Protein AF-A0A1S6U9F2-F1 (afdb_monomer)

Foldseek 3Di:
DCPVDPPPDPLVVLQVLLQALVNLVVQLVVLVVVLVCPVVVDDDPDVLSVQLSVLSVQLNVLSNQCSVGVVDPVSLVVSLVSNLVSLVSNLVSLVVCCVVVVDCVSVVVNVVSVVVNVSSVSSVVSNVVVVVPPCVVVVD

Organism: NCBI:txid1874362

pLDDT: mean 87.82, std 15.01, range [37.84, 98.31]

Radius of gyration: 17.18 Å; Cα contacts (8 Å, |Δi|>4): 145; chains: 1; bounding box: 45×26×49 Å

Secondary structure (DSSP, 8-state):
--TTSTT-SHHHHHHHHHT-HHHHHHHHHHHHHHHHHHHHH----SHHHHHHHHHHHHHHHHHHHHHH-TT-HHHHHHHHHHHHHHHHHHHHHHHHHHHHH--THHHHHHHHHHHHHHHHHHHHHHHHHHHTTSTTSTT-

Structure (mmCIF, N/CA/C/O backbone):
data_AF-A0A1S6U9F2-F1
#
_entry.id   AF-A0A1S6U9F2-F1
#
loop_
_atom_site.group_PDB
_atom_site.id
_atom_site.type_symbol
_atom_site.label_atom_id
_atom_site.label_alt_id
_atom_site.label_comp_id
_atom_site.label_asym_id
_atom_site.label_entity_id
_atom_site.label_seq_id
_atom_site.pdbx_PDB_ins_code
_atom_site.Cartn_x
_atom_site.Cartn_y
_atom_site.Cartn_z
_atom_site.occupancy
_atom_site.B_iso_or_equiv
_atom_site.auth_seq_id
_atom_site.auth_comp_id
_atom_site.auth_asym_id
_atom_site.auth_atom_id
_atom_site.pdbx_PDB_model_num
ATOM 1 N N . MET A 1 1 ? -30.187 2.710 15.130 1.00 50.25 1 MET A N 1
ATOM 2 C CA . MET A 1 1 ? -29.487 1.427 14.913 1.00 50.25 1 MET A CA 1
ATOM 3 C C . MET A 1 1 ? -28.532 1.245 16.065 1.00 50.25 1 MET A C 1
ATOM 5 O O . MET A 1 1 ? -27.680 2.098 16.268 1.00 50.25 1 MET A O 1
ATOM 9 N N . ASP A 1 2 ? -28.765 0.204 16.847 1.00 43.03 2 ASP A N 1
ATOM 10 C CA . ASP A 1 2 ? -28.050 -0.092 18.080 1.00 43.03 2 ASP A CA 1
ATOM 11 C C . ASP A 1 2 ? -26.771 -0.871 17.723 1.00 43.03 2 ASP A C 1
ATOM 13 O O . ASP A 1 2 ? -26.816 -2.074 17.463 1.00 43.03 2 ASP A O 1
ATOM 17 N N . TYR A 1 3 ? -25.641 -0.167 17.587 1.00 47.75 3 TYR A N 1
ATOM 18 C CA . TYR A 1 3 ? -24.332 -0.761 17.245 1.00 47.75 3 TYR A CA 1
ATOM 19 C C . TYR A 1 3 ? -23.693 -1.502 18.430 1.00 47.75 3 TYR A C 1
ATOM 21 O O . TYR A 1 3 ? -22.585 -2.017 18.312 1.00 47.75 3 TYR A O 1
ATOM 29 N N . ASN A 1 4 ? -24.414 -1.580 19.552 1.00 47.88 4 ASN A N 1
ATOM 30 C CA . ASN A 1 4 ? -24.002 -2.211 20.799 1.00 47.88 4 ASN A CA 1
ATOM 31 C C . ASN A 1 4 ? -24.206 -3.741 20.810 1.00 47.88 4 ASN A C 1
ATOM 33 O O . ASN A 1 4 ? -23.966 -4.400 21.816 1.00 47.88 4 ASN A O 1
ATOM 37 N N . LYS A 1 5 ? -24.657 -4.332 19.692 1.00 50.28 5 LYS A N 1
ATOM 38 C CA . LYS A 1 5 ? -24.571 -5.782 19.479 1.00 50.28 5 LYS A CA 1
ATOM 39 C C . LYS A 1 5 ? -23.252 -6.092 18.796 1.00 50.28 5 LYS A C 1
ATOM 41 O O . LYS A 1 5 ? -23.022 -5.635 17.675 1.00 50.28 5 LYS A O 1
ATOM 46 N N . GLU A 1 6 ? -22.426 -6.888 19.470 1.00 49.44 6 GLU A N 1
ATOM 47 C CA . GLU A 1 6 ? -21.228 -7.480 18.888 1.00 49.44 6 GLU A CA 1
ATOM 48 C C . GLU A 1 6 ? -21.535 -7.978 17.465 1.00 49.44 6 GLU A C 1
ATOM 50 O O . GLU A 1 6 ? -22.489 -8.717 17.221 1.00 49.44 6 GLU A O 1
ATOM 55 N N . ASP A 1 7 ? -20.755 -7.465 16.513 1.00 52.41 7 ASP A N 1
ATOM 56 C CA . ASP A 1 7 ? -20.651 -7.949 15.136 1.00 52.41 7 ASP A CA 1
ATOM 57 C C . ASP A 1 7 ? -21.854 -7.710 14.208 1.00 52.41 7 ASP A C 1
ATOM 59 O O . ASP A 1 7 ? -21.975 -8.341 13.157 1.00 52.41 7 ASP A O 1
ATOM 63 N N . LYS A 1 8 ? -22.707 -6.720 14.498 1.00 60.88 8 LYS A N 1
ATOM 64 C CA . LYS A 1 8 ? -23.756 -6.295 13.550 1.00 60.88 8 LYS A CA 1
ATOM 65 C C . LYS A 1 8 ? -23.362 -5.048 12.757 1.00 60.88 8 LYS A C 1
ATOM 67 O O . LYS A 1 8 ? -23.789 -3.937 13.055 1.00 60.88 8 LYS A O 1
ATOM 72 N N . GLY A 1 9 ? -22.574 -5.250 11.700 1.00 73.62 9 GLY A N 1
ATOM 73 C CA . GLY A 1 9 ? -22.383 -4.270 10.624 1.00 73.62 9 GLY A CA 1
ATOM 74 C C . GLY A 1 9 ? -20.941 -4.137 10.135 1.00 73.62 9 GLY A C 1
ATOM 75 O O . GLY A 1 9 ? -20.002 -4.109 10.930 1.00 73.62 9 GLY A O 1
ATOM 76 N N . VAL A 1 10 ? -20.776 -3.989 8.815 1.00 82.06 10 VAL A N 1
ATOM 77 C CA . VAL A 1 10 ? -19.466 -3.906 8.139 1.00 82.06 10 VAL A CA 1
ATOM 78 C C . VAL A 1 10 ? -18.591 -2.781 8.710 1.00 82.06 10 VAL A C 1
ATOM 80 O O . VAL A 1 10 ? -17.394 -2.969 8.898 1.00 82.06 10 VAL A O 1
ATOM 83 N N . VAL A 1 11 ? -19.191 -1.644 9.078 1.00 81.88 11 VAL A N 1
ATOM 84 C CA . VAL A 1 11 ? -18.484 -0.495 9.674 1.00 81.88 11 VAL A CA 1
ATOM 85 C C . VAL A 1 11 ? -17.849 -0.843 11.027 1.00 81.88 11 VAL A C 1
ATOM 87 O O . VAL A 1 11 ? -16.685 -0.525 11.256 1.00 81.88 11 VAL A O 1
ATOM 90 N N . CYS A 1 12 ? -18.576 -1.539 11.910 1.00 81.31 12 CYS A N 1
ATOM 91 C CA . CYS A 1 12 ? -18.064 -1.947 13.225 1.00 81.31 12 CYS A CA 1
ATOM 92 C C . CYS A 1 12 ? -16.954 -3.000 13.084 1.00 81.31 12 CYS A C 1
ATOM 94 O O . CYS A 1 12 ? -15.913 -2.909 13.736 1.00 81.31 12 CYS A O 1
ATOM 96 N N . PHE A 1 13 ? -17.132 -3.954 12.165 1.00 84.44 13 PHE A N 1
ATOM 97 C CA . PHE A 1 13 ? -16.101 -4.935 11.833 1.00 84.44 13 PHE A CA 1
ATOM 98 C C . PHE A 1 13 ? -14.809 -4.267 11.335 1.00 84.44 13 PHE A C 1
ATOM 100 O O . PHE A 1 13 ? -13.723 -4.586 11.829 1.00 84.44 13 PHE A O 1
ATOM 107 N N . MET A 1 14 ? -14.908 -3.304 10.411 1.00 87.69 14 MET A N 1
ATOM 108 C CA . MET A 1 14 ? -13.734 -2.586 9.901 1.00 87.69 14 MET A CA 1
ATOM 109 C C . MET A 1 14 ? -13.072 -1.721 10.966 1.00 87.69 14 MET A C 1
ATOM 111 O O . MET A 1 14 ? -11.846 -1.719 11.066 1.00 87.69 14 MET A O 1
ATOM 115 N N . TYR A 1 15 ? -13.857 -1.061 11.818 1.00 85.62 15 TYR A N 1
ATOM 116 C CA . TYR A 1 15 ? -13.330 -0.312 12.955 1.00 85.62 15 TYR A CA 1
ATOM 117 C C . TYR A 1 15 ? -12.523 -1.211 13.908 1.00 85.62 15 TYR A C 1
ATOM 119 O O . TYR A 1 15 ? -11.357 -0.931 14.190 1.00 85.62 15 TYR A O 1
ATOM 127 N N . LYS A 1 16 ? -13.091 -2.345 14.348 1.00 86.19 16 LYS A N 1
ATOM 128 C CA . LYS A 1 16 ? -12.383 -3.309 15.213 1.00 86.19 16 LYS A CA 1
ATOM 129 C C . LYS A 1 16 ? -11.112 -3.840 14.546 1.00 86.19 16 LYS A C 1
ATOM 131 O O . LYS A 1 16 ? -10.078 -3.973 15.199 1.00 86.19 16 LYS A O 1
ATOM 136 N N . THR A 1 17 ? -11.180 -4.132 13.250 1.00 87.69 17 THR A N 1
ATOM 137 C CA . THR A 1 17 ? -10.047 -4.644 12.470 1.00 87.69 17 THR A CA 1
ATOM 138 C C . THR A 1 17 ? -8.927 -3.607 12.377 1.00 87.69 17 THR A C 1
ATOM 140 O O . THR A 1 17 ? -7.781 -3.923 12.686 1.00 87.69 17 THR A O 1
ATOM 143 N N . CYS A 1 18 ? -9.244 -2.342 12.088 1.00 86.62 18 CYS A N 1
ATOM 144 C CA . CYS A 1 18 ? -8.253 -1.266 11.997 1.00 86.62 18 CYS A CA 1
ATOM 145 C C . CYS A 1 18 ? -7.668 -0.836 13.355 1.00 86.62 18 CYS A C 1
ATOM 147 O O . CYS A 1 18 ? -6.741 -0.039 13.415 1.00 86.62 18 CYS A O 1
ATOM 149 N N . ASN A 1 19 ? -8.177 -1.326 14.483 1.00 87.69 19 ASN A N 1
ATOM 150 C CA . ASN A 1 19 ? -7.531 -1.111 15.781 1.00 87.69 19 ASN A CA 1
ATOM 151 C C . ASN A 1 19 ? -6.417 -2.135 16.063 1.00 87.69 19 ASN A C 1
ATOM 153 O O . ASN A 1 19 ? -5.673 -1.973 17.026 1.00 87.69 19 ASN A O 1
ATOM 157 N N . LYS A 1 20 ? -6.257 -3.178 15.237 1.00 92.06 20 LYS A N 1
ATOM 158 C CA . LYS A 1 20 ? -5.255 -4.230 15.457 1.00 92.06 20 LYS A CA 1
ATOM 159 C C . LYS A 1 20 ? -3.950 -3.922 14.723 1.00 92.06 20 LYS A C 1
ATOM 161 O O . LYS A 1 20 ? -3.932 -3.789 13.504 1.00 92.06 20 LYS A O 1
ATOM 166 N N . ARG A 1 21 ? -2.828 -3.917 15.454 1.00 93.19 21 ARG A N 1
ATOM 167 C CA . ARG A 1 21 ? -1.475 -3.727 14.883 1.00 93.19 21 ARG A CA 1
ATOM 168 C C . ARG A 1 21 ? -1.140 -4.746 13.793 1.00 93.19 21 ARG A C 1
ATOM 170 O O . ARG A 1 21 ? -0.535 -4.395 12.786 1.00 93.19 21 ARG A O 1
ATOM 177 N N . THR A 1 22 ? -1.566 -5.994 13.982 1.00 93.75 22 THR A N 1
ATOM 178 C CA . THR A 1 22 ? -1.312 -7.107 13.054 1.00 93.75 22 THR A CA 1
ATOM 179 C C . THR A 1 22 ? -1.844 -6.850 11.649 1.00 93.75 22 THR A C 1
ATOM 181 O O . THR A 1 22 ? -1.223 -7.288 10.688 1.00 93.75 22 THR A O 1
ATOM 184 N N . VAL A 1 23 ? -2.941 -6.102 11.511 1.00 94.25 23 VAL A N 1
ATOM 185 C CA . VAL A 1 23 ? -3.521 -5.759 10.204 1.00 94.25 23 VAL A CA 1
ATOM 186 C C . VAL A 1 23 ? -2.581 -4.853 9.417 1.00 94.25 23 VAL A C 1
ATOM 188 O O . VAL A 1 23 ? -2.352 -5.086 8.234 1.00 94.25 23 VAL A O 1
ATOM 191 N N . TYR A 1 24 ? -1.976 -3.867 10.078 1.00 95.81 24 TYR A N 1
ATOM 192 C CA . TYR A 1 24 ? -1.025 -2.955 9.448 1.00 95.81 24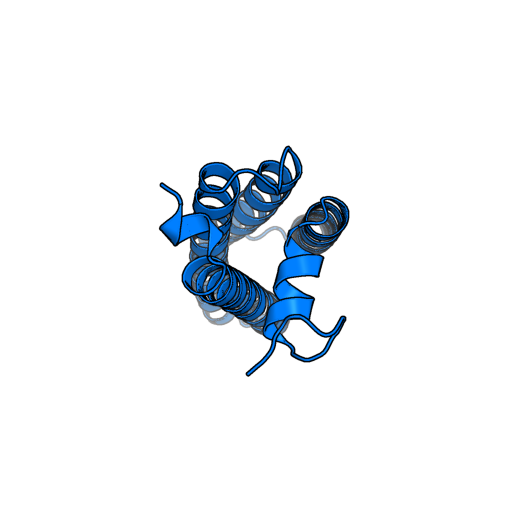 TYR A CA 1
ATOM 193 C C . TYR A 1 24 ? 0.291 -3.640 9.087 1.00 95.81 24 TYR A C 1
ATOM 195 O O . TYR A 1 24 ? 0.819 -3.391 8.008 1.00 95.81 24 TYR A O 1
ATOM 203 N N . PHE A 1 25 ? 0.787 -4.546 9.936 1.00 96.56 25 PHE A N 1
ATOM 204 C CA . PHE A 1 25 ? 1.952 -5.368 9.599 1.00 96.56 25 PHE A CA 1
ATOM 205 C C . PHE A 1 25 ? 1.680 -6.295 8.416 1.00 96.56 25 PHE A C 1
ATOM 207 O O . PHE A 1 25 ? 2.498 -6.363 7.505 1.00 96.56 25 PHE A O 1
ATOM 214 N N . ALA A 1 26 ? 0.528 -6.972 8.394 1.00 96.56 26 ALA A N 1
ATOM 215 C CA . ALA A 1 26 ? 0.143 -7.827 7.276 1.00 96.56 26 ALA A CA 1
ATOM 216 C C . ALA A 1 26 ? 0.018 -7.021 5.976 1.00 96.56 26 ALA A C 1
ATOM 218 O O . ALA A 1 26 ? 0.532 -7.436 4.941 1.00 96.56 26 ALA A O 1
ATOM 219 N N . PHE A 1 27 ? -0.602 -5.841 6.035 1.00 96.50 27 PHE A N 1
ATOM 220 C CA . PHE A 1 27 ? -0.714 -4.952 4.884 1.00 96.50 27 PHE A CA 1
ATOM 221 C C . PHE A 1 27 ? 0.659 -4.467 4.397 1.00 96.50 27 PHE A C 1
ATOM 223 O O . PHE A 1 27 ? 0.965 -4.606 3.216 1.00 96.50 27 PHE A O 1
ATOM 230 N N . ALA A 1 28 ? 1.520 -3.980 5.298 1.00 97.69 28 ALA A N 1
ATOM 231 C CA . ALA A 1 28 ? 2.885 -3.573 4.963 1.00 97.69 28 ALA A CA 1
ATOM 232 C C . ALA A 1 28 ? 3.687 -4.724 4.340 1.00 97.69 28 ALA A C 1
ATOM 234 O O . ALA A 1 28 ? 4.386 -4.520 3.354 1.00 97.69 28 ALA A O 1
ATOM 235 N N . PHE A 1 29 ? 3.548 -5.939 4.873 1.00 97.69 29 PHE A N 1
ATOM 236 C CA . PHE A 1 29 ? 4.208 -7.128 4.346 1.00 97.69 29 PHE A CA 1
ATOM 237 C C . PHE A 1 29 ? 3.741 -7.469 2.925 1.00 97.69 29 PHE A C 1
ATOM 239 O O . PHE A 1 29 ? 4.573 -7.715 2.058 1.00 97.69 29 PHE A O 1
ATOM 246 N N . ILE A 1 30 ? 2.432 -7.420 2.653 1.00 96.88 30 ILE A N 1
ATOM 247 C CA . ILE A 1 30 ? 1.886 -7.652 1.305 1.00 96.88 30 ILE A CA 1
ATOM 248 C C . ILE A 1 30 ? 2.433 -6.620 0.313 1.00 96.88 30 ILE A C 1
ATOM 250 O O . ILE A 1 30 ? 2.887 -6.991 -0.769 1.00 96.88 30 ILE A O 1
ATOM 254 N N . ILE A 1 31 ? 2.434 -5.335 0.679 1.00 97.88 31 ILE A N 1
ATOM 255 C CA . ILE A 1 31 ? 2.968 -4.276 -0.187 1.00 97.88 31 ILE A CA 1
ATOM 256 C C . ILE A 1 31 ? 4.477 -4.446 -0.391 1.00 97.88 31 ILE A C 1
ATOM 258 O O . ILE A 1 31 ? 4.946 -4.327 -1.518 1.00 97.88 31 ILE A O 1
ATOM 262 N N . ALA A 1 32 ? 5.231 -4.798 0.651 1.00 96.94 32 ALA A N 1
ATOM 263 C CA . ALA A 1 32 ? 6.664 -5.059 0.550 1.00 96.94 32 ALA A CA 1
ATOM 264 C C . ALA A 1 32 ? 6.981 -6.258 -0.360 1.00 96.94 32 ALA A C 1
ATOM 266 O O . ALA A 1 32 ? 7.951 -6.206 -1.112 1.00 96.94 32 ALA A O 1
ATOM 267 N N . LEU A 1 33 ? 6.156 -7.312 -0.348 1.00 96.81 33 LEU A N 1
ATOM 268 C CA . LEU A 1 33 ? 6.295 -8.433 -1.281 1.00 96.81 33 LEU A CA 1
ATOM 269 C C . LEU A 1 33 ? 6.042 -8.004 -2.728 1.00 96.81 33 LEU A C 1
ATOM 271 O O . LEU A 1 33 ? 6.837 -8.334 -3.605 1.00 96.81 33 LEU A O 1
ATOM 275 N N . LEU A 1 34 ? 4.972 -7.244 -2.980 1.00 96.19 34 LEU A N 1
ATOM 276 C CA . LEU A 1 34 ? 4.680 -6.698 -4.312 1.00 96.19 34 LEU A CA 1
ATOM 277 C C . LEU A 1 34 ? 5.811 -5.794 -4.807 1.00 96.19 34 LEU A C 1
ATOM 279 O O . LEU A 1 34 ? 6.191 -5.863 -5.977 1.00 96.19 34 LEU A O 1
ATOM 283 N N . TRP A 1 35 ? 6.346 -4.977 -3.903 1.00 96.06 35 TRP A N 1
ATOM 284 C CA . TRP A 1 35 ? 7.449 -4.066 -4.160 1.00 96.06 35 TRP A CA 1
ATOM 285 C C . TRP A 1 35 ? 8.736 -4.824 -4.498 1.00 96.06 35 TRP A C 1
ATOM 287 O O . TRP A 1 35 ? 9.340 -4.568 -5.536 1.00 96.06 35 TRP A O 1
ATOM 297 N N . GLY A 1 36 ? 9.118 -5.800 -3.670 1.00 95.19 36 GLY A N 1
ATOM 298 C CA . GLY A 1 36 ? 10.303 -6.628 -3.884 1.00 95.19 36 GLY A CA 1
ATOM 299 C C . GLY A 1 36 ? 10.210 -7.471 -5.153 1.00 95.19 36 GLY A C 1
ATOM 300 O O . GLY A 1 36 ? 11.174 -7.537 -5.909 1.00 95.19 36 GLY A O 1
ATOM 301 N N . PHE A 1 37 ? 9.041 -8.055 -5.438 1.00 94.56 37 PHE A N 1
ATOM 302 C CA . PHE A 1 37 ? 8.825 -8.795 -6.682 1.00 94.56 37 PHE A CA 1
ATOM 303 C C . PHE A 1 37 ? 9.040 -7.902 -7.906 1.00 94.56 37 PHE A C 1
ATOM 305 O O . PHE A 1 37 ? 9.721 -8.311 -8.846 1.00 94.56 37 PHE A O 1
ATOM 312 N N . LEU A 1 38 ? 8.515 -6.673 -7.873 1.00 93.81 38 LEU A N 1
ATOM 313 C CA . LEU A 1 38 ? 8.693 -5.727 -8.968 1.00 93.81 38 LEU A CA 1
ATOM 314 C C . LEU A 1 38 ? 10.164 -5.308 -9.117 1.00 93.81 38 LEU A C 1
ATOM 316 O O . LEU A 1 38 ? 10.677 -5.329 -10.230 1.00 93.81 38 LEU A O 1
ATOM 320 N N . ALA A 1 39 ? 10.841 -5.000 -8.004 1.00 93.00 39 ALA A N 1
ATOM 321 C CA . ALA A 1 39 ? 12.247 -4.584 -7.975 1.00 93.00 39 ALA A CA 1
ATOM 322 C C . ALA A 1 39 ? 13.202 -5.637 -8.547 1.00 93.00 39 ALA A C 1
ATOM 324 O O . ALA A 1 39 ? 14.184 -5.309 -9.203 1.00 93.00 39 ALA A O 1
ATOM 325 N N . LEU A 1 40 ? 12.946 -6.907 -8.225 1.00 92.81 40 LEU A N 1
ATOM 326 C CA . LEU A 1 40 ? 13.820 -8.019 -8.590 1.00 92.81 40 LEU A CA 1
ATOM 327 C C . LEU A 1 40 ? 13.550 -8.521 -10.007 1.00 92.81 40 LEU A C 1
ATOM 329 O O . LEU A 1 40 ? 14.464 -9.007 -10.666 1.00 92.81 40 LEU A O 1
ATOM 333 N N . SER A 1 41 ? 12.300 -8.428 -10.462 1.00 89.62 41 SER A N 1
ATOM 334 C CA . SER A 1 41 ? 11.893 -8.948 -11.771 1.00 89.62 41 SER A CA 1
ATOM 335 C C . SER A 1 41 ? 12.096 -7.936 -12.897 1.00 89.62 41 SER A C 1
ATOM 337 O O . SER A 1 41 ? 12.188 -8.332 -14.058 1.00 89.62 41 SER A O 1
ATOM 339 N N . TYR A 1 42 ? 12.153 -6.641 -12.573 1.00 86.00 42 TYR A N 1
ATOM 340 C CA . TYR A 1 42 ? 12.226 -5.566 -13.554 1.00 86.00 42 TYR A CA 1
ATOM 341 C C . TYR A 1 42 ? 13.204 -4.485 -13.116 1.00 86.00 42 TYR A C 1
ATOM 343 O O . TYR A 1 42 ? 13.218 -4.071 -11.961 1.00 86.00 42 TYR A O 1
ATOM 351 N N . ASN A 1 43 ? 13.983 -3.986 -14.071 1.00 79.69 43 ASN A N 1
ATOM 352 C CA . ASN A 1 43 ? 14.864 -2.847 -13.865 1.00 79.69 43 ASN A CA 1
ATOM 353 C C . ASN A 1 43 ? 14.694 -1.878 -15.037 1.00 79.69 43 ASN A C 1
ATOM 355 O O . ASN A 1 43 ? 15.405 -1.948 -16.036 1.00 79.69 43 ASN A O 1
ATOM 359 N N . PHE A 1 44 ? 13.653 -1.057 -14.943 1.00 82.94 44 PHE A N 1
ATOM 360 C CA . PHE A 1 44 ? 13.305 -0.053 -15.942 1.00 82.94 44 PHE A CA 1
ATOM 361 C C . PHE A 1 44 ? 14.089 1.238 -15.671 1.00 82.94 44 PHE A C 1
ATOM 363 O O . PHE A 1 44 ? 14.137 1.701 -14.532 1.00 82.94 44 PHE A O 1
ATOM 370 N N . GLU A 1 45 ? 14.682 1.834 -16.709 1.00 86.62 45 GLU A N 1
ATOM 371 C CA . GLU A 1 45 ? 15.433 3.101 -16.603 1.00 86.62 45 GLU A CA 1
ATOM 372 C C . GLU A 1 45 ? 14.515 4.334 -16.514 1.00 86.62 45 GLU A C 1
ATOM 374 O O . GLU A 1 45 ? 14.959 5.438 -16.202 1.00 86.62 45 GLU A O 1
ATOM 379 N N . GLN A 1 46 ? 13.222 4.144 -16.777 1.00 89.62 46 GLN A N 1
ATOM 380 C CA . GLN A 1 46 ? 12.177 5.157 -16.699 1.00 89.62 46 GLN A CA 1
ATOM 381 C C . GLN A 1 46 ? 12.071 5.766 -15.290 1.00 89.62 46 GLN A C 1
ATOM 383 O O . GLN A 1 46 ? 12.043 5.057 -14.278 1.00 89.62 46 GLN A O 1
ATOM 388 N N . SER A 1 47 ? 11.939 7.092 -15.211 1.00 93.81 47 SER A N 1
ATOM 389 C CA . SER A 1 47 ? 11.769 7.798 -13.933 1.00 93.81 47 SER A CA 1
ATOM 390 C C . SER A 1 47 ? 10.457 7.404 -13.248 1.00 93.81 47 SER A C 1
ATOM 392 O O . SER A 1 47 ? 10.403 7.301 -12.021 1.00 93.81 47 SER A O 1
ATOM 394 N N . GLU A 1 48 ? 9.435 7.069 -14.034 1.00 95.12 48 GLU A N 1
ATOM 395 C CA . GLU A 1 48 ? 8.141 6.563 -13.587 1.00 95.12 48 GLU A CA 1
ATOM 396 C C . GLU A 1 48 ? 8.301 5.278 -12.767 1.00 95.12 48 GLU A C 1
ATOM 398 O O . GLU A 1 48 ? 7.615 5.084 -11.762 1.00 95.12 48 GLU A O 1
ATOM 403 N N . PHE A 1 49 ? 9.260 4.417 -13.130 1.00 95.31 49 PHE A N 1
ATOM 404 C CA . PHE A 1 49 ? 9.568 3.225 -12.345 1.00 95.31 49 PHE A CA 1
ATOM 405 C C . PHE A 1 49 ? 10.117 3.603 -10.972 1.00 95.31 49 PHE A C 1
ATOM 407 O O . PHE A 1 49 ? 9.628 3.109 -9.958 1.00 95.31 49 PHE A O 1
ATOM 414 N N . SER A 1 50 ? 11.045 4.557 -10.904 1.00 95.62 50 SER A N 1
ATOM 415 C CA . SER A 1 50 ? 11.565 5.059 -9.625 1.00 95.62 50 SER A CA 1
ATOM 416 C C . SER A 1 50 ? 10.465 5.665 -8.747 1.00 95.62 50 SER A C 1
ATOM 418 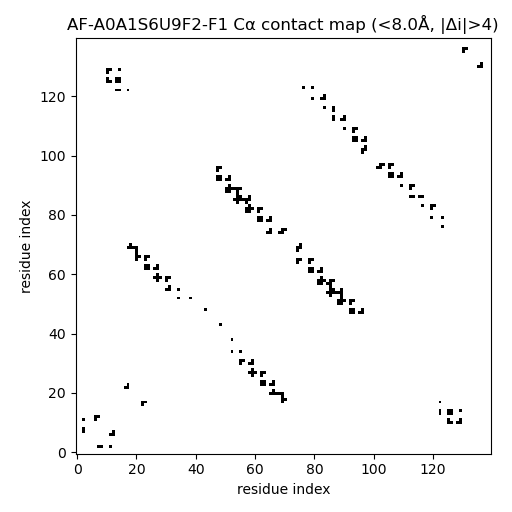O O . SER A 1 50 ? 10.397 5.382 -7.549 1.00 95.62 50 SER A O 1
ATOM 420 N N . TYR A 1 51 ? 9.554 6.449 -9.328 1.00 97.06 51 TYR A N 1
ATOM 421 C CA . TYR A 1 51 ? 8.431 7.030 -8.590 1.00 97.06 51 TYR A CA 1
ATOM 422 C C . TYR A 1 51 ? 7.411 5.988 -8.129 1.00 97.06 51 TYR A C 1
ATOM 424 O O . TYR A 1 51 ? 6.883 6.105 -7.023 1.00 97.06 51 TYR A O 1
ATOM 432 N N . LEU A 1 52 ? 7.174 4.934 -8.911 1.00 97.25 52 LEU A N 1
ATOM 433 C CA . LEU A 1 52 ? 6.382 3.786 -8.476 1.00 97.25 52 LEU A CA 1
ATOM 434 C C . LEU A 1 52 ? 7.014 3.103 -7.251 1.00 97.25 52 LEU A C 1
ATOM 436 O O . LEU A 1 52 ? 6.320 2.834 -6.268 1.00 97.25 52 LEU A O 1
ATOM 440 N N . MET A 1 53 ? 8.333 2.890 -7.265 1.00 96.88 53 MET A N 1
ATOM 441 C CA . MET A 1 53 ? 9.062 2.321 -6.125 1.00 96.88 53 MET A CA 1
ATOM 442 C C . MET A 1 53 ? 8.956 3.208 -4.879 1.00 96.88 53 MET A C 1
ATOM 444 O O . MET A 1 53 ? 8.732 2.705 -3.777 1.00 96.88 53 MET A O 1
ATOM 448 N N . ILE A 1 54 ? 9.035 4.532 -5.050 1.00 96.75 54 ILE A N 1
ATOM 449 C CA . ILE A 1 54 ? 8.784 5.498 -3.971 1.00 96.75 54 ILE A CA 1
ATOM 450 C C . ILE A 1 54 ? 7.343 5.376 -3.463 1.00 96.75 54 ILE A C 1
ATOM 452 O O . ILE A 1 54 ? 7.132 5.348 -2.252 1.00 96.75 54 ILE A O 1
ATOM 456 N N . GLY A 1 55 ? 6.357 5.247 -4.355 1.00 97.88 55 GLY A N 1
ATOM 457 C CA . GLY A 1 55 ? 4.954 5.028 -4.000 1.00 97.88 55 GLY A CA 1
ATOM 458 C C . GLY A 1 55 ? 4.768 3.814 -3.085 1.00 97.88 55 GLY A C 1
ATOM 459 O O . GLY A 1 55 ? 4.163 3.937 -2.018 1.00 97.88 55 GLY A O 1
ATOM 460 N N . PHE A 1 56 ? 5.362 2.665 -3.428 1.00 97.94 56 PHE A N 1
ATOM 461 C CA . PHE A 1 56 ? 5.352 1.483 -2.556 1.00 97.94 56 PHE A CA 1
ATOM 462 C C . PHE A 1 56 ? 6.036 1.722 -1.212 1.00 97.94 56 PHE A C 1
ATOM 464 O O . PHE A 1 56 ? 5.512 1.303 -0.174 1.00 97.94 56 PHE A O 1
ATOM 471 N N . GLY A 1 57 ? 7.173 2.419 -1.214 1.00 97.69 57 GLY A N 1
ATOM 472 C CA . GLY A 1 57 ? 7.873 2.805 0.007 1.00 97.69 57 GLY A CA 1
ATOM 473 C C . GLY A 1 57 ? 6.991 3.643 0.930 1.00 97.69 57 GLY A C 1
ATOM 474 O O . GLY A 1 57 ? 6.844 3.315 2.107 1.00 97.69 57 GLY A O 1
ATOM 475 N N . VAL A 1 58 ? 6.324 4.667 0.388 1.00 98.25 58 VAL A N 1
ATOM 476 C CA . VAL A 1 58 ? 5.403 5.531 1.140 1.00 98.25 58 VAL A CA 1
ATOM 477 C C . VAL A 1 58 ? 4.254 4.719 1.735 1.00 98.25 58 VAL A C 1
ATOM 479 O O . VAL A 1 58 ? 3.980 4.861 2.926 1.00 98.25 58 VAL A O 1
ATOM 482 N N . ILE A 1 59 ? 3.613 3.835 0.963 1.00 98.12 59 ILE A N 1
ATOM 483 C CA . ILE A 1 59 ? 2.516 2.983 1.459 1.00 98.12 59 ILE A CA 1
ATOM 484 C C . ILE A 1 59 ? 3.003 2.089 2.609 1.00 98.12 59 ILE A C 1
ATOM 486 O O . ILE A 1 59 ? 2.363 2.013 3.660 1.00 98.12 59 ILE A O 1
ATOM 490 N N . THR A 1 60 ? 4.155 1.440 2.431 1.00 97.94 60 THR A N 1
ATOM 491 C CA . THR A 1 60 ? 4.717 0.496 3.408 1.00 97.94 60 THR A CA 1
ATOM 492 C C . THR A 1 60 ? 5.101 1.203 4.707 1.00 97.94 60 THR A C 1
ATOM 494 O O . THR A 1 60 ? 4.691 0.779 5.788 1.00 97.94 60 THR A O 1
ATOM 497 N N . ILE A 1 61 ? 5.840 2.313 4.613 1.00 98.00 61 ILE A N 1
ATOM 498 C CA . ILE A 1 61 ? 6.268 3.106 5.773 1.00 98.00 61 ILE A CA 1
ATOM 499 C C . ILE A 1 61 ? 5.053 3.668 6.506 1.00 98.00 61 ILE A C 1
ATOM 501 O O . ILE A 1 61 ? 5.003 3.612 7.732 1.00 98.00 61 ILE A O 1
ATOM 505 N N . SER A 1 62 ? 4.047 4.150 5.777 1.00 97.44 62 SER A N 1
ATOM 506 C CA . SER A 1 62 ? 2.818 4.672 6.375 1.00 97.44 62 SER A CA 1
ATOM 507 C C . SER A 1 62 ? 2.059 3.596 7.153 1.00 97.44 62 SER A C 1
ATOM 509 O O . SER A 1 62 ? 1.606 3.843 8.268 1.00 97.44 62 SER A O 1
ATOM 511 N N . ALA A 1 63 ? 1.968 2.375 6.620 1.00 96.69 63 ALA A N 1
ATOM 512 C CA . ALA A 1 63 ? 1.349 1.259 7.327 1.00 96.69 63 ALA A CA 1
ATOM 513 C C . ALA A 1 63 ? 2.126 0.883 8.602 1.00 96.69 63 ALA A C 1
ATOM 515 O O . ALA A 1 63 ? 1.532 0.741 9.674 1.00 96.69 63 ALA A O 1
ATOM 516 N N . LEU A 1 64 ? 3.458 0.796 8.521 1.00 97.19 64 LEU A N 1
ATOM 517 C CA . LEU A 1 64 ? 4.312 0.551 9.688 1.00 97.19 64 LEU A CA 1
ATOM 518 C C . LEU A 1 64 ? 4.204 1.678 10.722 1.00 97.19 64 LEU A C 1
ATOM 520 O O . LEU A 1 64 ? 4.153 1.407 11.920 1.00 97.19 64 LEU A O 1
ATOM 524 N N . PHE A 1 65 ? 4.082 2.927 10.281 1.00 96.00 65 PHE A N 1
ATOM 525 C CA . PHE A 1 65 ? 3.877 4.075 11.154 1.00 96.00 65 PHE A CA 1
ATOM 526 C C . PHE A 1 65 ? 2.572 3.957 11.952 1.00 96.00 65 PHE A C 1
ATOM 528 O O . PHE A 1 65 ? 2.591 4.108 13.173 1.00 96.00 65 PHE A O 1
ATOM 535 N N . ILE A 1 66 ? 1.456 3.583 11.311 1.00 95.06 66 ILE A N 1
ATOM 536 C CA . ILE A 1 66 ? 0.188 3.341 12.024 1.00 95.06 66 ILE A CA 1
ATOM 537 C C . ILE A 1 66 ? 0.325 2.176 13.020 1.00 95.06 66 ILE A C 1
ATOM 539 O O . ILE A 1 66 ? -0.252 2.214 14.110 1.00 95.06 66 ILE A O 1
ATOM 543 N N . SER A 1 67 ? 1.110 1.148 12.677 1.00 94.25 67 SER A N 1
ATOM 544 C CA . SER A 1 67 ? 1.299 -0.039 13.523 1.00 94.25 67 SER A CA 1
ATOM 545 C C . SER A 1 67 ? 1.929 0.262 14.892 1.00 94.25 67 SER A C 1
ATOM 547 O O . SER A 1 67 ? 1.690 -0.495 15.837 1.00 94.25 67 SER A O 1
ATOM 549 N N . ILE A 1 68 ? 2.665 1.377 15.033 1.00 94.75 68 ILE A N 1
ATOM 550 C CA . ILE A 1 68 ? 3.281 1.804 16.301 1.00 94.75 68 ILE A CA 1
ATOM 551 C C . ILE A 1 68 ? 2.211 1.938 17.386 1.00 94.75 68 ILE A C 1
ATOM 553 O O . ILE A 1 68 ? 2.348 1.378 18.476 1.00 94.75 68 ILE A O 1
ATOM 557 N N . ASN A 1 69 ? 1.120 2.649 17.088 1.00 91.50 69 ASN A N 1
ATOM 558 C CA . ASN A 1 69 ? -0.021 2.745 17.987 1.00 91.50 69 ASN A CA 1
ATOM 559 C C . ASN A 1 69 ? -1.326 3.072 17.235 1.00 91.50 69 ASN A C 1
ATOM 561 O O . ASN A 1 69 ? -1.682 4.244 17.089 1.00 91.50 69 ASN A O 1
ATOM 565 N N . PRO A 1 70 ? -2.107 2.055 16.833 1.00 87.69 70 PRO A N 1
ATOM 566 C CA . PRO A 1 70 ? -3.344 2.259 16.090 1.00 87.69 70 PRO A CA 1
ATOM 567 C C . PRO A 1 70 ? -4.474 2.840 16.951 1.00 87.69 70 PRO A C 1
ATOM 569 O O . PRO A 1 70 ? -5.561 3.062 16.441 1.00 87.69 70 PRO A O 1
ATOM 572 N N . HIS A 1 71 ? -4.289 3.095 18.244 1.00 85.88 71 HIS A N 1
ATOM 573 C CA . HIS A 1 71 ? -5.327 3.748 19.049 1.00 85.88 71 HIS A CA 1
ATOM 574 C C . HIS A 1 71 ? -5.248 5.280 18.977 1.00 85.88 71 HIS A C 1
ATOM 576 O O . HIS A 1 71 ? -6.231 5.953 19.271 1.00 85.88 71 HIS A O 1
ATOM 582 N N . ILE A 1 72 ? -4.111 5.844 18.551 1.00 86.12 72 ILE A N 1
ATOM 583 C CA . ILE A 1 72 ? -3.923 7.298 18.478 1.00 86.12 72 ILE A CA 1
ATOM 584 C C . ILE A 1 72 ? -4.575 7.847 17.204 1.00 86.12 72 ILE A C 1
ATOM 586 O O . ILE A 1 72 ? -4.187 7.489 16.090 1.00 86.12 72 ILE A O 1
ATOM 590 N N . PHE A 1 73 ? -5.522 8.775 17.378 1.00 84.88 73 PHE A N 1
ATOM 591 C CA . PHE A 1 73 ? -6.268 9.414 16.288 1.00 84.88 73 PHE A CA 1
ATOM 592 C C . PHE A 1 73 ? -5.353 10.057 15.240 1.00 84.88 73 PHE A C 1
ATOM 594 O O . PHE A 1 73 ? -5.423 9.720 14.058 1.00 84.88 73 PHE A O 1
ATOM 601 N N . LEU A 1 74 ? -4.467 10.958 15.678 1.00 86.06 74 LEU A N 1
ATOM 602 C CA . LEU A 1 74 ? -3.612 11.734 14.779 1.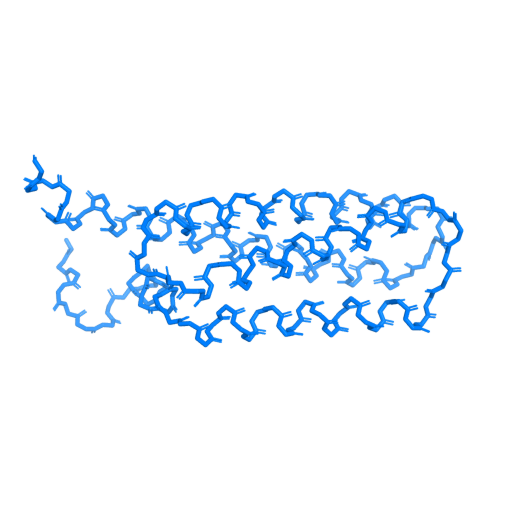00 86.06 74 LEU A CA 1
ATOM 603 C C . LEU A 1 74 ? -2.661 10.831 13.982 1.00 86.06 74 LEU A C 1
ATOM 605 O O . LEU A 1 74 ? -2.486 11.026 12.783 1.00 86.06 74 LEU A O 1
ATOM 609 N N . LEU A 1 75 ? -2.104 9.807 14.636 1.00 89.81 75 LEU A N 1
ATOM 610 C CA . LEU A 1 75 ? -1.193 8.846 14.016 1.00 89.81 75 LEU A CA 1
ATOM 611 C C . LEU A 1 75 ? -1.876 8.092 12.869 1.00 89.81 75 LEU A C 1
ATOM 613 O O . LEU A 1 75 ? -1.333 7.998 11.770 1.00 89.81 75 LEU A O 1
ATOM 617 N N . LYS A 1 76 ? -3.094 7.597 13.117 1.00 90.00 76 LYS A N 1
ATOM 618 C CA . LYS A 1 76 ? -3.914 6.926 12.105 1.00 90.00 76 LYS A CA 1
ATOM 619 C C . LYS A 1 76 ? -4.257 7.834 10.943 1.00 90.00 76 LYS A C 1
ATOM 621 O O . LYS A 1 76 ? -4.105 7.420 9.800 1.00 90.00 76 LYS A O 1
ATOM 626 N N . LEU A 1 77 ? -4.723 9.047 11.230 1.00 91.50 77 LEU A N 1
ATOM 627 C CA . LEU A 1 77 ? -5.128 9.987 10.194 1.00 91.50 77 LEU A CA 1
ATOM 628 C C . LEU A 1 77 ? -3.949 10.325 9.275 1.00 91.50 77 LEU A C 1
ATOM 630 O O . LEU A 1 77 ? -4.061 10.169 8.062 1.00 91.50 77 LEU A O 1
ATOM 634 N N . VAL A 1 78 ? -2.806 10.707 9.852 1.00 94.75 78 VAL A N 1
ATOM 635 C CA . VAL A 1 78 ? -1.587 11.017 9.090 1.00 94.75 78 VAL A CA 1
ATOM 636 C C . VAL A 1 78 ? -1.121 9.801 8.293 1.00 94.75 78 VAL A C 1
ATOM 638 O O . VAL A 1 78 ? -0.840 9.924 7.104 1.00 94.75 78 VAL A O 1
ATOM 641 N N . GLY A 1 79 ? -1.101 8.615 8.904 1.00 95.88 79 GLY A N 1
ATOM 642 C CA . GLY A 1 79 ? -0.698 7.392 8.215 1.00 95.88 79 GLY A CA 1
ATOM 643 C C . GLY A 1 79 ? -1.635 7.000 7.068 1.00 95.88 79 GLY A C 1
ATOM 644 O O . GLY A 1 79 ? -1.167 6.597 6.004 1.00 95.88 79 GLY A O 1
ATOM 645 N N . PHE A 1 80 ? -2.953 7.141 7.226 1.00 95.56 80 PHE A N 1
ATOM 646 C CA . PHE A 1 80 ? -3.900 6.859 6.144 1.00 95.56 80 PHE A CA 1
ATOM 647 C C . PHE A 1 80 ? -3.775 7.868 5.002 1.00 95.56 80 PHE A C 1
ATOM 649 O O . PHE A 1 80 ? -3.755 7.461 3.843 1.00 95.56 80 PHE A O 1
ATOM 656 N N . LEU A 1 81 ? -3.631 9.160 5.309 1.00 96.69 81 LEU A N 1
ATOM 657 C CA . LEU A 1 81 ? -3.413 10.198 4.299 1.00 96.69 81 LEU A CA 1
ATOM 658 C C . LEU A 1 81 ? -2.104 9.982 3.531 1.00 96.69 81 LEU A C 1
ATOM 660 O O . LEU A 1 81 ? -2.094 10.053 2.304 1.00 96.69 81 LEU A O 1
ATOM 664 N N . ALA A 1 82 ? -1.020 9.645 4.233 1.00 97.69 82 ALA A N 1
ATOM 665 C CA . ALA A 1 82 ? 0.256 9.318 3.608 1.00 97.69 82 ALA A CA 1
ATOM 666 C C . ALA A 1 82 ? 0.156 8.052 2.736 1.00 97.69 82 ALA A C 1
ATOM 668 O O . ALA A 1 82 ? 0.642 8.040 1.606 1.00 97.69 82 ALA A O 1
ATOM 669 N N . SER A 1 83 ? -0.567 7.024 3.196 1.00 97.31 83 SER A N 1
ATOM 670 C CA . SER A 1 83 ? -0.825 5.816 2.398 1.00 97.31 83 SER A CA 1
ATOM 671 C C . SER A 1 83 ? -1.610 6.130 1.120 1.00 97.31 83 SER A C 1
ATOM 673 O O . SER A 1 83 ? -1.277 5.612 0.057 1.00 97.31 83 SER A O 1
ATOM 675 N N . LEU A 1 84 ? -2.625 7.000 1.196 1.00 97.62 84 LEU A N 1
ATOM 676 C CA . LEU A 1 84 ? -3.391 7.446 0.028 1.00 97.62 84 LEU A CA 1
ATOM 677 C C . LEU A 1 84 ? -2.521 8.222 -0.963 1.00 97.62 84 LEU A C 1
ATOM 679 O O . LEU A 1 84 ? -2.608 7.969 -2.161 1.00 97.62 84 LEU A O 1
ATOM 683 N N . ALA A 1 85 ? -1.650 9.111 -0.482 1.00 98.00 85 ALA A N 1
ATOM 684 C CA . ALA A 1 85 ? -0.690 9.801 -1.341 1.00 98.00 85 ALA A CA 1
ATOM 685 C C . ALA A 1 85 ? 0.237 8.804 -2.058 1.00 98.00 85 ALA A C 1
ATOM 687 O O . ALA A 1 85 ? 0.408 8.888 -3.273 1.00 98.00 85 ALA A O 1
ATOM 688 N N . GLY A 1 86 ? 0.759 7.807 -1.336 1.00 98.25 86 GLY A N 1
ATOM 689 C CA . GLY A 1 86 ? 1.562 6.732 -1.922 1.00 98.25 86 GLY A CA 1
ATOM 690 C C . GLY A 1 86 ? 0.809 5.922 -2.984 1.00 98.25 86 GLY A C 1
ATOM 691 O O . GLY A 1 86 ? 1.370 5.628 -4.036 1.00 98.25 86 GLY A O 1
ATOM 692 N N . ILE A 1 87 ? -0.476 5.623 -2.759 1.00 98.31 87 ILE A N 1
ATOM 693 C CA . ILE A 1 87 ? -1.346 4.949 -3.739 1.00 98.31 87 ILE A CA 1
ATOM 694 C C . ILE A 1 87 ? -1.541 5.793 -4.994 1.00 98.31 87 ILE A C 1
ATOM 696 O O . ILE A 1 87 ? -1.459 5.255 -6.093 1.00 98.31 87 ILE A O 1
ATOM 700 N N . LEU A 1 88 ? -1.786 7.098 -4.856 1.00 98.25 88 LEU A N 1
ATOM 701 C CA . LEU A 1 88 ? -1.960 7.989 -6.005 1.00 98.25 88 LEU A CA 1
ATOM 702 C C . LEU A 1 88 ? -0.680 8.081 -6.839 1.00 98.25 88 LEU A C 1
ATOM 704 O O . LEU A 1 88 ? -0.744 7.961 -8.062 1.00 98.25 88 LEU A O 1
ATOM 708 N N . ILE A 1 89 ? 0.476 8.214 -6.179 1.00 98.06 89 ILE A N 1
ATOM 709 C CA . ILE A 1 89 ? 1.788 8.178 -6.838 1.00 98.06 89 ILE A CA 1
ATOM 710 C C . ILE A 1 89 ? 1.960 6.845 -7.573 1.00 98.06 89 ILE A C 1
ATOM 712 O O . ILE A 1 89 ? 2.279 6.838 -8.760 1.00 98.06 89 ILE A O 1
ATOM 716 N N . ALA A 1 90 ? 1.710 5.716 -6.905 1.00 98.06 90 ALA A N 1
ATOM 717 C CA . ALA A 1 90 ? 1.860 4.399 -7.511 1.00 98.06 90 ALA A CA 1
ATOM 718 C C . ALA A 1 90 ? 0.925 4.209 -8.718 1.00 98.06 90 ALA A C 1
ATOM 720 O O . ALA A 1 90 ? 1.385 3.814 -9.782 1.00 98.06 90 ALA A O 1
ATOM 721 N N . LEU A 1 91 ? -0.366 4.531 -8.592 1.00 98.25 91 LEU A N 1
ATOM 722 C CA . LEU A 1 91 ? -1.347 4.361 -9.669 1.00 98.25 91 LEU A CA 1
ATOM 723 C C . LEU A 1 91 ? -1.028 5.210 -10.895 1.00 98.25 91 LEU A C 1
ATOM 725 O O . LEU A 1 91 ? -1.124 4.705 -12.013 1.00 98.25 91 LEU A O 1
ATOM 729 N N . HIS A 1 92 ? -0.644 6.472 -10.692 1.00 98.06 92 HIS A N 1
ATOM 730 C CA . HIS A 1 92 ? -0.267 7.350 -11.794 1.00 98.06 92 HIS A CA 1
ATOM 731 C C . HIS A 1 92 ? 0.917 6.766 -12.572 1.00 98.06 92 HIS A C 1
ATOM 733 O O . HIS A 1 92 ? 0.820 6.563 -13.779 1.00 98.06 92 HIS A O 1
ATOM 739 N N . ASN A 1 93 ? 1.987 6.389 -11.870 1.00 97.56 93 ASN A N 1
ATOM 740 C CA . ASN A 1 93 ? 3.191 5.864 -12.509 1.00 97.56 93 ASN A CA 1
ATOM 741 C C . ASN A 1 93 ? 2.994 4.465 -13.113 1.00 97.56 93 AS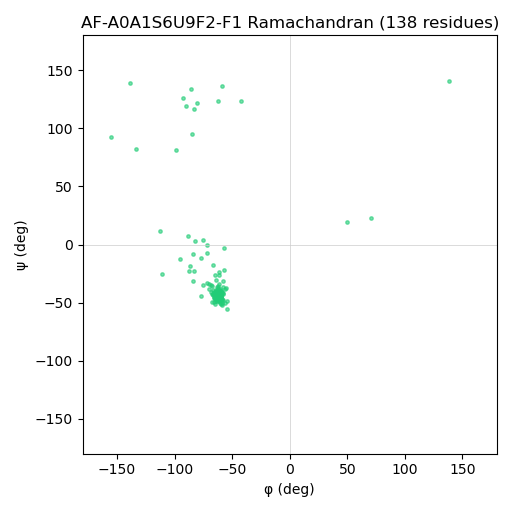N A C 1
ATOM 743 O O . ASN A 1 93 ? 3.550 4.176 -14.166 1.00 97.56 93 ASN A O 1
ATOM 747 N N . ILE A 1 94 ? 2.165 3.604 -12.510 1.00 96.88 94 ILE A N 1
ATOM 748 C CA . ILE A 1 94 ? 1.766 2.324 -13.120 1.00 96.88 94 ILE A CA 1
ATOM 749 C C . ILE A 1 94 ? 1.053 2.567 -14.453 1.00 96.88 94 ILE A C 1
ATOM 751 O O . ILE A 1 94 ? 1.299 1.843 -15.416 1.00 96.88 94 ILE A O 1
ATOM 755 N N . ASN A 1 95 ? 0.157 3.555 -14.511 1.00 96.62 95 ASN A N 1
ATOM 756 C CA . ASN A 1 95 ? -0.583 3.869 -15.728 1.00 96.62 95 ASN A CA 1
ATOM 757 C C . ASN A 1 95 ? 0.340 4.384 -16.841 1.00 96.62 95 ASN A C 1
ATOM 759 O O . ASN A 1 95 ? 0.222 3.930 -17.976 1.00 96.62 95 ASN A O 1
ATOM 763 N N . GLU A 1 96 ? 1.291 5.259 -16.514 1.00 96.06 96 GLU A N 1
ATOM 764 C CA . GLU A 1 96 ? 2.299 5.718 -17.478 1.00 96.06 96 GLU A CA 1
ATOM 765 C C . GLU A 1 96 ? 3.196 4.565 -17.951 1.00 96.06 96 GLU A C 1
ATOM 767 O O . GLU A 1 96 ? 3.330 4.331 -19.152 1.00 96.06 96 GLU A O 1
ATOM 772 N N . LEU A 1 97 ? 3.729 3.753 -17.030 1.00 94.69 97 LEU A N 1
ATOM 773 C CA . LEU A 1 97 ? 4.566 2.595 -17.371 1.00 94.69 97 LEU A CA 1
ATOM 774 C C . LEU A 1 97 ? 3.829 1.571 -18.232 1.00 94.69 97 LEU A C 1
ATOM 776 O O . LEU A 1 97 ? 4.421 1.009 -19.154 1.00 94.69 97 LEU A O 1
ATOM 780 N N . LYS A 1 98 ? 2.540 1.343 -17.970 1.00 94.06 98 LYS A N 1
ATOM 781 C CA . LYS A 1 98 ? 1.683 0.489 -18.799 1.00 94.06 98 LYS A CA 1
ATOM 782 C C . LYS A 1 98 ? 1.636 0.985 -20.246 1.00 94.06 98 LYS A C 1
ATOM 784 O O . LYS A 1 98 ? 1.713 0.162 -21.153 1.00 94.06 98 LYS A O 1
ATOM 789 N N . ASN A 1 99 ? 1.522 2.296 -20.454 1.00 92.31 99 ASN A N 1
ATOM 790 C CA . ASN A 1 99 ? 1.441 2.892 -21.787 1.00 92.31 99 ASN A CA 1
ATOM 791 C C . ASN A 1 99 ? 2.801 2.912 -22.502 1.00 92.31 99 ASN A C 1
ATOM 793 O O . ASN A 1 99 ? 2.847 2.727 -23.710 1.00 92.31 99 ASN A O 1
ATOM 797 N N . ILE A 1 100 ? 3.900 3.111 -21.765 1.00 91.88 100 ILE A N 1
ATOM 798 C CA . ILE A 1 100 ? 5.258 3.190 -22.332 1.00 91.88 100 ILE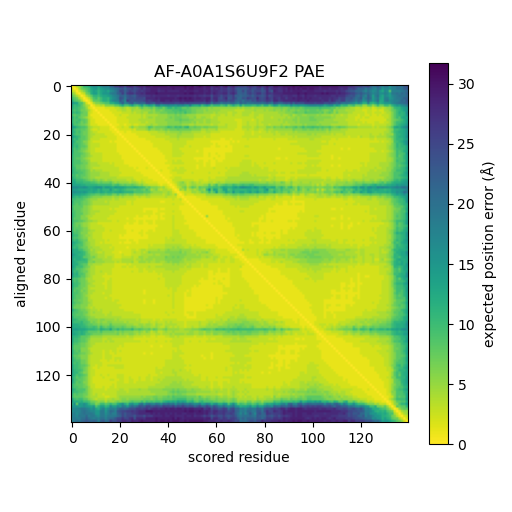 A CA 1
ATOM 799 C C . ILE A 1 100 ? 5.807 1.806 -22.686 1.00 91.88 100 ILE A C 1
ATOM 801 O O . ILE A 1 100 ? 6.433 1.624 -23.726 1.00 91.88 100 ILE A O 1
ATOM 805 N N . THR A 1 101 ? 5.630 0.835 -21.791 1.00 88.69 101 THR A N 1
ATOM 806 C CA . THR A 1 101 ? 6.274 -0.483 -21.910 1.00 88.69 101 THR A CA 1
ATOM 807 C C . THR A 1 101 ? 5.387 -1.528 -22.578 1.00 88.69 101 THR A C 1
ATOM 809 O O . THR A 1 101 ? 5.867 -2.622 -22.866 1.00 88.69 101 THR A O 1
ATOM 812 N N . GLU A 1 102 ? 4.090 -1.233 -22.740 1.00 86.94 102 GLU A N 1
ATOM 813 C CA . GLU A 1 102 ? 3.040 -2.172 -23.167 1.00 86.94 102 GLU A CA 1
ATOM 814 C C . GLU A 1 102 ? 3.031 -3.494 -22.366 1.00 86.94 102 GLU A C 1
ATOM 816 O O . GLU A 1 102 ? 2.456 -4.506 -22.775 1.00 86.94 102 GLU A O 1
ATOM 821 N N . ASN A 1 103 ? 3.648 -3.507 -21.178 1.00 87.12 103 ASN A N 1
ATOM 822 C CA . ASN A 1 103 ? 3.774 -4.704 -20.368 1.00 87.12 103 ASN A CA 1
ATOM 823 C C . ASN A 1 103 ? 2.496 -4.932 -19.551 1.00 87.12 103 ASN A C 1
ATOM 825 O O . ASN A 1 103 ? 2.144 -4.164 -18.650 1.00 87.12 103 ASN A O 1
ATOM 829 N N . SER A 1 104 ? 1.823 -6.047 -19.838 1.00 90.44 104 SER A N 1
ATOM 830 C CA . SER A 1 104 ? 0.566 -6.436 -19.189 1.00 90.44 104 SER A CA 1
ATOM 831 C C . SER A 1 104 ? 0.647 -6.553 -17.662 1.00 90.44 104 SER A C 1
ATOM 833 O O . SER A 1 104 ? -0.381 -6.407 -16.996 1.00 90.44 104 SER A O 1
ATOM 835 N N . ILE A 1 105 ? 1.839 -6.743 -17.078 1.00 92.31 105 ILE A N 1
ATOM 836 C CA . ILE A 1 105 ? 1.984 -6.859 -15.624 1.00 92.31 105 ILE A CA 1
ATOM 837 C C . ILE A 1 105 ? 1.536 -5.592 -14.889 1.00 92.31 105 ILE A C 1
ATOM 839 O O . ILE A 1 105 ? 0.927 -5.679 -13.821 1.00 92.31 105 ILE A O 1
ATOM 843 N N . PHE A 1 106 ? 1.742 -4.416 -15.490 1.00 94.50 106 PHE A N 1
ATOM 844 C CA . PHE A 1 106 ? 1.313 -3.148 -14.907 1.00 94.50 106 PHE A CA 1
ATOM 845 C C . PHE A 1 106 ? -0.210 -3.053 -14.793 1.00 94.50 106 PHE A C 1
ATOM 847 O O . PHE A 1 106 ? -0.715 -2.423 -13.870 1.00 94.50 106 PHE A O 1
ATOM 854 N N . ASN A 1 107 ? -0.966 -3.759 -15.640 1.00 95.06 107 ASN A N 1
ATOM 855 C CA . ASN A 1 107 ? -2.417 -3.843 -15.492 1.00 95.06 107 ASN A CA 1
ATOM 856 C C . ASN A 1 107 ? -2.816 -4.585 -14.204 1.00 95.06 107 ASN A C 1
ATOM 858 O O . ASN A 1 107 ? -3.713 -4.150 -13.484 1.00 95.06 107 ASN A O 1
ATOM 862 N N . THR A 1 108 ? -2.111 -5.669 -13.878 1.00 95.19 108 THR A N 1
ATOM 863 C CA . THR A 1 108 ? -2.316 -6.421 -12.633 1.00 95.19 108 THR A CA 1
ATOM 864 C C . THR A 1 108 ? -1.979 -5.564 -11.415 1.00 95.19 108 THR A C 1
ATOM 866 O O . THR A 1 108 ? -2.780 -5.471 -10.484 1.00 95.19 108 THR A O 1
ATOM 869 N N . TYR A 1 109 ? -0.834 -4.875 -11.440 1.00 96.50 109 TYR A N 1
ATOM 870 C CA . TYR A 1 109 ? -0.444 -3.956 -10.368 1.00 96.50 109 TYR A CA 1
ATOM 871 C C . TYR A 1 109 ? -1.444 -2.811 -10.191 1.00 96.50 109 TYR A C 1
ATOM 873 O O . TYR A 1 10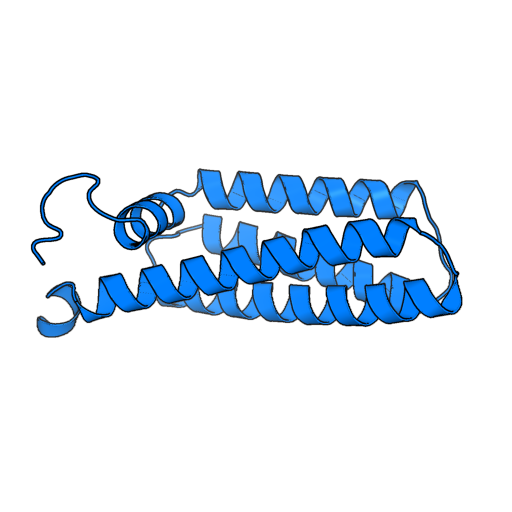9 ? -1.789 -2.476 -9.059 1.00 96.50 109 TYR A O 1
ATOM 881 N N . PHE A 1 110 ? -1.969 -2.255 -11.285 1.00 97.25 110 PHE A N 1
ATOM 882 C CA . PHE A 1 110 ? -2.979 -1.201 -11.232 1.00 97.25 110 PHE A CA 1
ATOM 883 C C . PHE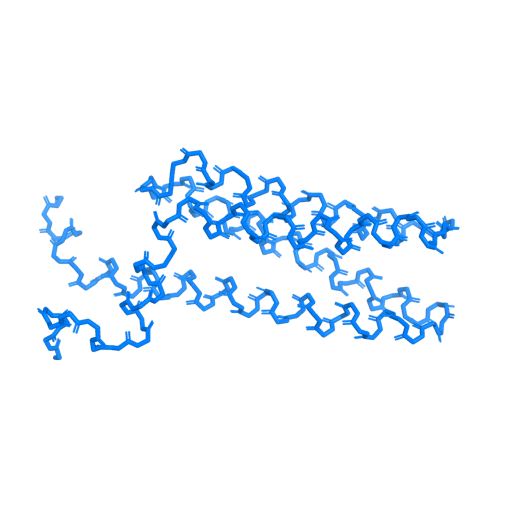 A 1 110 ? -4.231 -1.658 -10.475 1.00 97.25 110 PHE A C 1
ATOM 885 O O . PHE A 1 110 ? -4.700 -0.968 -9.571 1.00 97.25 110 PHE A O 1
ATOM 892 N N . ILE A 1 111 ? -4.747 -2.848 -10.800 1.00 97.38 111 ILE A N 1
ATOM 893 C CA . ILE A 1 111 ? -5.945 -3.408 -10.159 1.00 97.38 111 ILE A CA 1
ATOM 894 C C . ILE A 1 111 ? -5.698 -3.653 -8.667 1.00 97.38 111 ILE A C 1
ATOM 896 O O . ILE A 1 111 ? -6.513 -3.248 -7.836 1.00 97.38 111 ILE A O 1
ATOM 900 N N . ILE A 1 112 ? -4.569 -4.276 -8.317 1.00 96.94 112 ILE A N 1
ATOM 901 C CA . ILE A 1 112 ? -4.225 -4.577 -6.921 1.00 96.94 112 ILE A CA 1
ATOM 902 C C . ILE A 1 112 ? -4.120 -3.284 -6.104 1.00 96.94 112 ILE A C 1
ATOM 904 O O . ILE A 1 112 ? -4.725 -3.174 -5.038 1.00 96.94 112 ILE A O 1
ATOM 908 N N . ILE A 1 113 ? -3.406 -2.277 -6.612 1.00 97.56 113 ILE A N 1
ATOM 909 C CA . ILE A 1 113 ? -3.195 -1.020 -5.886 1.00 97.56 113 ILE A CA 1
ATOM 910 C C . ILE A 1 113 ? -4.465 -0.173 -5.822 1.00 97.56 113 ILE A C 1
ATOM 912 O O . ILE A 1 113 ? -4.726 0.454 -4.793 1.00 97.56 113 ILE A O 1
ATOM 916 N N . SER A 1 114 ? -5.315 -0.223 -6.848 1.00 97.75 114 SER A N 1
ATOM 917 C CA . SER A 1 114 ? -6.644 0.388 -6.805 1.00 97.75 114 SER A CA 1
ATOM 918 C C . SER A 1 114 ? -7.509 -0.240 -5.706 1.00 97.75 114 SER A C 1
ATOM 920 O O . SER A 1 114 ? -8.108 0.479 -4.901 1.00 97.75 114 SER A O 1
ATOM 922 N N . ALA A 1 115 ? -7.497 -1.573 -5.587 1.00 97.31 115 ALA A N 1
ATOM 923 C CA . ALA A 1 115 ? -8.192 -2.278 -4.514 1.00 97.31 115 ALA A CA 1
ATOM 924 C C . ALA A 1 115 ? -7.643 -1.900 -3.126 1.00 97.31 115 ALA A C 1
ATOM 926 O O . ALA A 1 115 ? -8.425 -1.648 -2.208 1.00 97.31 115 ALA A O 1
ATOM 927 N N . CYS A 1 116 ? -6.320 -1.776 -2.968 1.00 96.00 116 CYS A N 1
ATOM 928 C CA . CYS A 1 116 ? -5.717 -1.273 -1.729 1.00 96.00 116 CYS A CA 1
ATOM 929 C C . CYS A 1 116 ? -6.195 0.148 -1.389 1.00 96.00 116 CYS A C 1
ATOM 931 O O . CYS A 1 116 ? -6.548 0.417 -0.239 1.00 96.00 116 CYS A O 1
ATOM 933 N N . GLY A 1 117 ? -6.257 1.041 -2.382 1.00 96.50 117 GLY A N 1
ATOM 934 C CA . GLY A 1 117 ? -6.785 2.397 -2.218 1.00 96.50 117 GLY A CA 1
ATOM 935 C C . GLY A 1 117 ? -8.235 2.413 -1.758 1.00 96.50 117 GLY A C 1
ATOM 936 O O . GLY A 1 117 ? -8.570 3.105 -0.795 1.00 96.50 117 GLY A O 1
ATOM 937 N N . PHE A 1 118 ? -9.077 1.587 -2.377 1.00 96.44 118 PHE A N 1
ATOM 938 C CA . PHE A 1 118 ? -10.466 1.430 -1.967 1.00 96.44 118 PHE A CA 1
ATOM 939 C C . PHE A 1 118 ? -10.587 0.935 -0.519 1.00 96.44 118 PHE A C 1
ATOM 941 O O . PHE A 1 118 ? -11.344 1.508 0.263 1.00 96.44 118 PHE A O 1
ATOM 948 N N . VAL A 1 119 ? -9.810 -0.081 -0.128 1.00 93.75 119 VAL A N 1
ATOM 949 C CA . VAL A 1 119 ? -9.812 -0.610 1.246 1.00 93.75 119 VAL A CA 1
ATOM 950 C C . VAL A 1 119 ? -9.386 0.455 2.256 1.00 93.75 119 VAL A C 1
ATOM 952 O O . VAL A 1 119 ? -10.019 0.579 3.307 1.00 93.75 119 VAL A O 1
ATOM 955 N N . ILE A 1 120 ? -8.359 1.254 1.952 1.00 94.19 120 ILE A N 1
ATOM 956 C CA . ILE A 1 120 ? -7.909 2.339 2.835 1.00 94.19 120 ILE A CA 1
ATOM 957 C C . ILE A 1 120 ? -8.988 3.418 2.974 1.00 94.19 120 ILE A C 1
ATOM 959 O O . ILE A 1 120 ? -9.312 3.796 4.100 1.00 94.19 120 ILE A O 1
ATOM 963 N N . LEU A 1 121 ? -9.594 3.863 1.869 1.00 95.12 121 LEU A N 1
ATOM 964 C CA . LEU A 1 121 ? -10.696 4.832 1.898 1.00 95.12 121 LEU A CA 1
ATOM 965 C C . LEU A 1 121 ? -11.887 4.309 2.701 1.00 95.12 121 LEU A C 1
ATOM 967 O O . LEU A 1 121 ? -12.426 5.014 3.554 1.00 95.12 121 LEU A O 1
ATOM 971 N N . PHE A 1 122 ? -12.273 3.056 2.469 1.00 93.25 122 PHE A N 1
ATOM 972 C CA . PHE A 1 122 ? -13.382 2.426 3.170 1.00 93.25 122 PHE A CA 1
ATOM 973 C C . PHE A 1 122 ? -13.109 2.280 4.671 1.00 93.25 122 PHE A C 1
ATOM 975 O O . PHE A 1 122 ? -13.998 2.510 5.495 1.00 93.25 122 PHE A O 1
ATOM 982 N N . THR A 1 123 ? -11.871 1.947 5.038 1.00 91.38 123 THR A N 1
ATOM 983 C 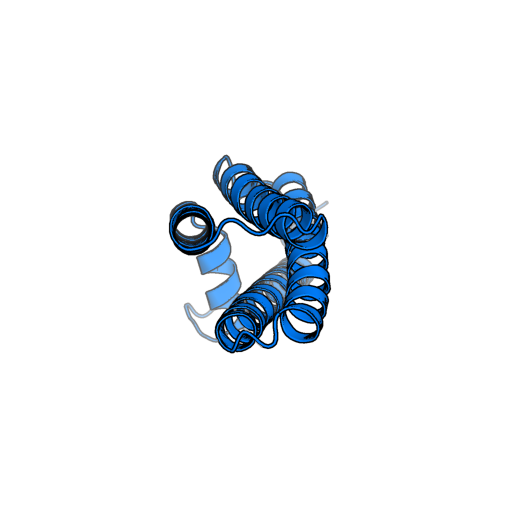CA . THR A 1 123 ? -11.436 1.852 6.437 1.00 91.38 123 THR A CA 1
ATOM 984 C C . THR A 1 123 ? -11.457 3.220 7.111 1.00 91.38 123 THR A C 1
ATOM 986 O O . THR A 1 123 ? -12.003 3.349 8.206 1.00 91.38 123 THR A O 1
ATOM 989 N N . LEU A 1 124 ? -10.925 4.248 6.444 1.00 91.38 124 LEU A N 1
ATOM 990 C CA . LEU A 1 124 ? -10.920 5.623 6.938 1.00 91.38 124 LEU A CA 1
ATOM 991 C C . LEU A 1 124 ? -12.352 6.129 7.162 1.00 91.38 124 LEU A C 1
ATOM 993 O O . LEU A 1 124 ? -12.663 6.642 8.234 1.00 91.38 124 LEU A O 1
ATOM 997 N N . LEU A 1 125 ? -13.243 5.914 6.189 1.00 91.06 125 LEU A N 1
ATOM 998 C CA . LEU A 1 125 ? -14.652 6.288 6.293 1.00 91.06 125 LEU A CA 1
ATOM 999 C C . LEU A 1 125 ? -15.357 5.536 7.426 1.00 91.06 125 LEU A C 1
ATOM 1001 O O . LEU A 1 125 ? -16.059 6.149 8.226 1.00 91.06 125 LEU A O 1
ATOM 1005 N N . SER A 1 126 ? -15.149 4.220 7.524 1.00 87.75 126 SER A N 1
ATOM 1006 C CA . SER A 1 126 ? -15.736 3.398 8.588 1.00 87.75 126 SER A CA 1
ATOM 1007 C C . SER A 1 126 ? -15.299 3.879 9.970 1.00 87.75 126 SER A C 1
ATOM 1009 O O . SER A 1 126 ? -16.108 3.949 10.893 1.00 87.75 126 SER A O 1
ATOM 1011 N N . TRP A 1 127 ? -14.030 4.260 10.099 1.00 87.00 127 TRP A N 1
ATOM 1012 C CA . TRP A 1 127 ? -13.486 4.813 11.328 1.00 87.00 127 TRP A CA 1
ATOM 1013 C C . TRP A 1 127 ? -14.088 6.182 11.676 1.00 87.00 127 TRP A C 1
ATOM 1015 O O . TRP A 1 127 ? -14.503 6.377 12.818 1.00 87.00 127 TRP A O 1
ATOM 1025 N N . PHE A 1 128 ? -14.237 7.093 10.707 1.00 85.62 128 PHE A N 1
ATOM 1026 C CA . PHE A 1 128 ? -14.924 8.375 10.921 1.00 85.62 128 PHE A CA 1
ATOM 1027 C C . PHE A 1 128 ? -16.392 8.200 11.313 1.00 85.62 128 PHE A C 1
ATOM 1029 O O . PHE A 1 128 ? -16.841 8.818 12.273 1.00 85.62 128 PHE A O 1
ATOM 1036 N N . VAL A 1 129 ? -17.135 7.343 10.608 1.00 84.62 129 VAL A N 1
ATOM 1037 C CA . VAL A 1 129 ? -18.554 7.079 10.896 1.00 84.62 129 VAL A CA 1
ATOM 1038 C C . VAL A 1 129 ? -18.731 6.499 12.299 1.00 84.62 129 VAL A C 1
ATOM 1040 O O . VAL A 1 129 ? -19.680 6.863 12.991 1.00 84.62 129 VAL A O 1
ATOM 1043 N N . TYR A 1 130 ? -17.828 5.615 12.730 1.00 79.56 130 TYR A N 1
ATOM 1044 C CA . TYR A 1 130 ? -17.865 5.052 14.077 1.00 79.56 130 TYR A CA 1
ATOM 1045 C C . TYR A 1 130 ? -17.574 6.120 15.141 1.00 79.56 130 TYR A C 1
ATOM 1047 O O . TYR A 1 130 ? -18.360 6.279 16.073 1.00 79.56 130 TYR A O 1
ATOM 1055 N N . ASN A 1 131 ? -16.507 6.908 14.973 1.00 76.00 131 ASN A N 1
ATOM 1056 C CA . ASN A 1 131 ? -16.131 7.944 15.942 1.00 76.00 131 ASN A CA 1
ATOM 1057 C C . ASN A 1 131 ? -17.141 9.098 16.010 1.00 76.00 131 ASN A C 1
ATOM 1059 O O . ASN A 1 131 ? -17.404 9.599 17.092 1.00 76.00 131 ASN A O 1
ATOM 1063 N N . ALA A 1 132 ? -17.751 9.498 14.890 1.00 72.25 132 ALA A N 1
ATOM 1064 C CA . ALA A 1 132 ? -18.774 10.550 14.866 1.00 72.25 132 ALA A CA 1
ATOM 1065 C C . ALA A 1 132 ? -20.072 10.151 15.591 1.00 72.25 132 ALA A C 1
ATOM 1067 O O . ALA A 1 132 ? -20.904 11.003 15.895 1.00 72.25 132 ALA A O 1
ATOM 1068 N N . ARG A 1 133 ? -20.275 8.848 15.823 1.00 66.38 133 ARG A N 1
ATOM 1069 C CA . ARG A 1 133 ? -21.493 8.292 16.423 1.00 66.38 133 ARG A CA 1
ATOM 1070 C C . ARG A 1 133 ? -21.269 7.732 17.825 1.00 66.38 133 ARG A C 1
ATOM 1072 O O . ARG A 1 133 ? -22.223 7.668 18.596 1.00 66.38 133 ARG A O 1
ATOM 1079 N N . SER A 1 134 ? -20.039 7.326 18.143 1.00 56.16 134 SER A N 1
ATOM 1080 C CA . SER A 1 134 ? -19.601 7.045 19.507 1.00 56.16 134 SER A CA 1
ATOM 1081 C C . SER A 1 134 ? -19.709 8.337 20.315 1.00 56.16 134 SER A C 1
ATOM 1083 O O . SER A 1 134 ? -19.121 9.357 19.961 1.00 56.16 134 SER A O 1
ATOM 1085 N N . SER A 1 135 ? -20.459 8.307 21.413 1.00 50.72 135 SER A N 1
ATOM 1086 C CA . SER A 1 135 ? -20.580 9.411 22.372 1.00 50.72 135 SER A CA 1
ATOM 1087 C C . SER A 1 135 ? -19.241 9.867 22.975 1.00 50.72 135 SER A C 1
ATOM 1089 O O . SER A 1 135 ? -19.228 10.842 23.715 1.00 50.72 135 SER A O 1
ATOM 1091 N N . GLU A 1 136 ? -18.124 9.210 22.650 1.00 46.44 136 GLU A N 1
ATOM 1092 C CA . GLU A 1 136 ? -16.760 9.610 23.018 1.00 46.44 136 GLU A CA 1
ATOM 1093 C C . GLU A 1 136 ? -16.341 10.980 22.454 1.00 46.44 136 GLU A C 1
ATOM 1095 O O . GLU A 1 136 ? -15.522 11.648 23.073 1.00 46.44 136 GLU A O 1
ATOM 1100 N N . VAL A 1 137 ? -16.913 11.451 21.335 1.00 45.59 137 VAL A N 1
ATOM 1101 C CA . VAL A 1 137 ? -16.664 12.828 20.842 1.00 45.59 137 VAL A CA 1
ATOM 1102 C C . VAL A 1 137 ? -17.559 13.862 21.542 1.00 45.59 137 VAL A C 1
ATOM 1104 O O . VAL A 1 137 ? -17.191 15.026 21.638 1.00 45.59 137 VAL A O 1
ATOM 1107 N N . ASN A 1 138 ? -18.701 13.443 22.099 1.00 37.84 138 ASN A N 1
ATOM 1108 C CA . ASN A 1 138 ? -19.636 14.318 22.824 1.00 37.84 138 ASN A CA 1
ATOM 1109 C C . ASN A 1 138 ? -19.316 14.449 24.327 1.00 37.84 138 ASN A C 1
ATOM 1111 O O . ASN A 1 138 ? -20.123 15.002 25.072 1.00 37.84 138 ASN A O 1
ATOM 1115 N N . GLN A 1 139 ? -18.181 13.912 24.783 1.00 40.56 139 GLN A N 1
ATOM 1116 C CA . GLN A 1 139 ? -17.690 14.059 26.1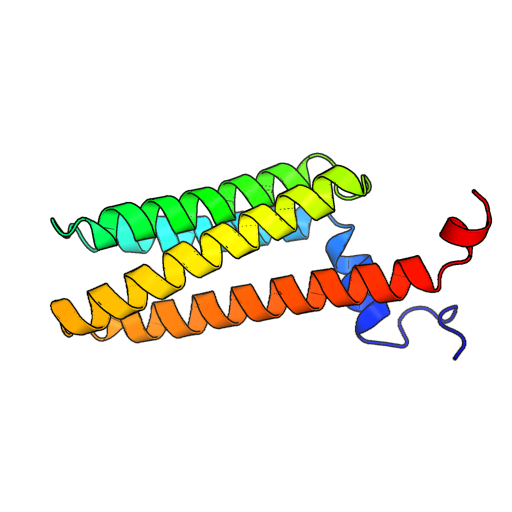60 1.00 40.56 139 GLN A CA 1
ATOM 1117 C C . GLN A 1 139 ? -16.402 14.894 26.259 1.00 40.56 139 GLN A C 1
ATOM 1119 O O . GLN A 1 139 ? -15.775 14.905 27.318 1.00 40.56 139 GLN A O 1
ATOM 1124 N N . ILE A 1 140 ? -16.013 15.582 25.178 1.00 43.28 140 ILE A N 1
ATOM 1125 C CA . ILE A 1 140 ? -14.977 16.628 25.209 1.00 43.28 140 ILE A CA 1
ATOM 1126 C C . ILE A 1 140 ? -15.623 17.959 25.588 1.00 43.28 140 ILE A C 1
ATOM 1128 O O . ILE A 1 140 ? -16.665 18.291 24.978 1.00 43.28 140 ILE A O 1
#

Mean predicted aligned error: 5.88 Å

Solvent-accessible surface area (backbone atoms only — not comparable to full-atom values): 7338 Å² total; per-residue (Å²): 134,80,74,85,46,89,85,70,45,72,44,61,51,43,36,61,48,63,52,40,42,66,53,27,50,52,50,23,49,54,47,48,49,56,44,49,51,47,60,75,76,47,87,68,88,50,67,44,50,56,45,27,54,48,11,45,48,39,30,28,51,19,27,49,57,22,36,76,48,42,81,42,64,68,51,37,54,55,20,52,52,43,25,49,51,13,41,52,44,24,47,54,24,31,55,50,47,29,70,73,67,68,43,68,65,35,57,55,52,40,53,54,48,50,51,52,46,51,51,50,53,51,44,53,49,24,41,50,58,48,50,78,67,41,65,76,65,77,72,112

Sequence (140 aa):
MDYNKEDKGVVCFMYKTCNKRTVYFAFAFIIALLWGFLALSYNFEQSEFSYLMIGFGVITISALFISINPHIFLLKLVGFLASLAGILIALHNINELKNITENSIFNTYFIIISACGFVILFTLLSWFVYNARSSEVNQI